Protein AF-A0A8S9SNH8-F1 (afdb_monomer)

Solvent-accessible surface area (backbone atoms only — not comparable to full-atom values): 9998 Å² total; per-residue (Å²): 141,85,82,85,83,75,86,69,94,75,87,85,84,87,79,81,71,83,83,63,79,89,63,88,86,86,78,76,98,68,85,87,74,83,89,68,67,76,90,54,63,66,45,46,49,49,50,16,64,74,70,75,47,58,60,89,35,57,43,71,50,71,87,58,44,68,66,54,66,71,37,80,48,74,66,52,45,51,51,38,40,73,74,56,52,41,38,76,56,80,79,89,82,78,85,59,62,68,61,49,56,50,50,54,41,41,74,74,64,44,83,76,51,75,94,68,61,78,80,56,69,54,79,76,55,44,65,69,59,55,50,51,54,53,54,49,56,49,53,56,64,78,58,69,61,96,76,86,128

Radius of gyration: 29.95 Å; Cα contacts (8 Å, |Δi|>4): 71; chains: 1; bounding box: 61×67×71 Å

Mean predicted aligned error: 14.89 Å

Organism: Brassica cretica (NCBI:txid69181)

Nearest PDB structures (foldseek):
  8pv1-assembly1_LR  TM=9.613E-01  e=3.635E-11  Thermochaetoides thermophila DSM 1495
  8pv3-assembly1_LR  TM=9.593E-01  e=3.635E-11  Thermochaetoides thermophila DSM 1495
  8pv2-assembly1_LR  TM=9.594E-01  e=4.880E-11  Thermochaetoides thermophila DSM 1495
  9f1b-assembly1_BR  TM=9.613E-01  e=4.601E-11  Oryctolagus cuniculus
  8pvk-assembly1_LR  TM=9.602E-01  e=6.177E-11  Thermochaetoides thermophila DSM 1495

Secondary structure (DSSP, 8-state):
----------------GGGS-SS-----S-S---------HHHHHHHHHHTT--GGGEEE-STTHHHHHH--SHHHHHHHHHTTSEEEPPPPPPP-HHHHHHHHHHHTT-S-SGGG--S-HHHHS-HHHHHHHHHHHHHHHH---S---

pLDDT: mean 76.13, std 24.34, range [26.39, 96.81]

Foldseek 3Di:
DDDDPDPDPDDDDDDDPVVVPPDDDDDDPDDDDPPCQDCLVQLLVLLCVLVVHDSVQKDADSVPSVLSSPPNDSVSSVVCVVVPRIDGHDDDDDDCVVVVVVVVCVVVVPQPDPVSDDDDPCVVPNPVVVVVVVVVVVVCVVCPDPDDD

InterPro domains:
  IPR000196 Large ribosomal subunit protein eL19 domain [SM01416] (39-145)
  IPR015972 Large ribosomal subunit protein eL19, domain 1 [G3DSA:1.10.1650.10] (39-92)
  IPR023638 Large ribosomal subunit protein eL19, conserved site [PS00526] (43-62)
  IPR035970 Large ribosomal subunit protein eL19 superfamily [SSF48140] (40-141)
  IPR039547 Large ribosomal subunit protein eL19 [PTHR10722] (40-141)
  IPR057259 Ribosomal protein L19e, N-terminal domain [PF01280] (40-90)
  IPR057260 Ribosomal protein L19e, C-terminal domain [PF25476] (93-140)

Structure (mmCIF, N/CA/C/O backbone):
data_AF-A0A8S9SNH8-F1
#
_entry.id   AF-A0A8S9SNH8-F1
#
loop_
_atom_site.group_PDB
_atom_site.id
_atom_site.type_symbol
_atom_site.label_atom_id
_atom_site.label_alt_id
_atom_site.label_comp_id
_atom_site.label_asym_id
_atom_site.label_entity_id
_atom_site.label_seq_id
_atom_site.pdbx_PDB_ins_code
_atom_site.Cartn_x
_atom_site.Cartn_y
_atom_site.Cartn_z
_atom_site.occupancy
_atom_site.B_iso_or_equiv
_atom_site.auth_seq_id
_atom_site.auth_comp_id
_atom_site.auth_asym_id
_atom_site.auth_atom_id
_atom_site.pdbx_PDB_model_num
ATOM 1 N N . MET A 1 1 ? -12.604 24.771 -44.990 1.00 44.88 1 MET A N 1
ATOM 2 C CA . MET A 1 1 ? -12.659 23.448 -44.328 1.00 44.88 1 MET A CA 1
ATOM 3 C C . MET A 1 1 ? -12.275 23.627 -42.867 1.00 44.88 1 MET A C 1
ATOM 5 O O . MET A 1 1 ? -11.094 23.698 -42.564 1.00 44.88 1 MET A O 1
ATOM 9 N N . VAL A 1 2 ? -13.257 23.803 -41.982 1.00 38.03 2 VAL A N 1
ATOM 10 C CA . VAL A 1 2 ? -13.034 23.988 -40.540 1.00 38.03 2 VAL A CA 1
ATOM 11 C C . VAL A 1 2 ? -13.695 22.823 -39.820 1.00 38.03 2 VAL A C 1
ATOM 13 O O . VAL A 1 2 ? -14.892 22.612 -39.980 1.00 38.03 2 VAL A O 1
ATOM 16 N N . ALA A 1 3 ? -12.929 22.092 -39.018 1.00 38.50 3 ALA A N 1
ATOM 17 C CA . ALA A 1 3 ? -13.473 21.262 -37.953 1.00 38.50 3 ALA A CA 1
ATOM 18 C C . ALA A 1 3 ? -12.658 21.548 -36.686 1.00 38.50 3 ALA A C 1
ATOM 20 O O . ALA A 1 3 ? -11.547 21.055 -36.504 1.00 38.50 3 ALA A O 1
ATOM 21 N N . LEU A 1 4 ? -13.214 22.424 -35.848 1.00 41.56 4 LEU A N 1
ATOM 22 C CA . LEU A 1 4 ? -12.785 22.678 -34.478 1.00 41.56 4 LEU A CA 1
ATOM 23 C C . LEU A 1 4 ? -12.991 21.404 -33.645 1.00 41.56 4 LEU A C 1
ATOM 25 O O . LEU A 1 4 ? -14.131 20.984 -33.458 1.00 41.56 4 LEU A O 1
ATOM 29 N N . VAL A 1 5 ? -11.929 20.815 -33.087 1.00 40.91 5 VAL A N 1
ATOM 30 C CA . VAL A 1 5 ? -12.068 19.806 -32.020 1.00 40.91 5 VAL A CA 1
ATOM 31 C C . VAL A 1 5 ? -11.914 20.513 -30.678 1.00 40.91 5 VAL A C 1
ATOM 33 O O . VAL A 1 5 ? -10.827 20.647 -30.122 1.00 40.91 5 VAL A O 1
ATOM 36 N N . SER A 1 6 ? -13.050 21.006 -30.193 1.00 31.16 6 SER A N 1
ATOM 37 C CA . SER A 1 6 ? -13.267 21.431 -28.814 1.00 31.16 6 SER A CA 1
ATOM 38 C C . SER A 1 6 ? -13.032 20.242 -27.876 1.00 31.16 6 SER A C 1
ATOM 40 O O . SER A 1 6 ? -13.736 19.236 -27.953 1.00 31.16 6 SER A O 1
ATOM 42 N N . THR A 1 7 ? -12.051 20.326 -26.975 1.00 42.12 7 THR A N 1
ATOM 43 C CA . THR A 1 7 ? -11.933 19.390 -25.848 1.00 42.12 7 THR A CA 1
ATOM 44 C C . THR A 1 7 ? -12.959 19.771 -24.783 1.00 42.12 7 THR A C 1
ATOM 46 O O . THR A 1 7 ? -12.628 20.387 -23.767 1.00 42.12 7 THR A O 1
ATOM 49 N N . SER A 1 8 ? -14.225 19.436 -25.021 1.00 28.47 8 SER A N 1
ATOM 50 C CA . SER A 1 8 ? -15.288 19.579 -24.033 1.00 28.47 8 SER A CA 1
ATOM 51 C C . SER A 1 8 ? -15.147 18.496 -22.967 1.00 28.47 8 SER A C 1
ATOM 53 O O . SER A 1 8 ? -15.355 17.306 -23.193 1.00 28.47 8 SER A O 1
ATOM 55 N N . LYS A 1 9 ? -14.766 18.937 -21.773 1.00 45.38 9 LYS A N 1
ATOM 56 C CA . LYS A 1 9 ? -14.726 18.164 -20.538 1.00 45.38 9 LYS A CA 1
ATOM 57 C C . LYS A 1 9 ? -16.153 17.909 -20.032 1.00 45.38 9 LYS A C 1
ATOM 59 O O . LYS A 1 9 ? -16.593 18.598 -19.129 1.00 45.38 9 LYS A O 1
ATOM 64 N N . THR A 1 10 ? -16.848 16.928 -20.601 1.00 30.55 10 THR A N 1
ATOM 65 C CA . THR A 1 10 ? -18.117 16.296 -20.155 1.00 30.55 10 THR A CA 1
ATOM 66 C C . THR A 1 10 ? -18.359 15.114 -21.113 1.00 30.55 10 THR A C 1
ATOM 68 O O . THR A 1 10 ? -17.983 15.205 -22.269 1.00 30.55 10 THR A O 1
ATOM 71 N N . ARG A 1 11 ? -18.968 13.963 -20.828 1.00 33.03 11 ARG A N 1
ATOM 72 C CA . ARG A 1 11 ? -19.624 13.311 -19.690 1.00 33.03 11 ARG A CA 1
ATOM 73 C C . ARG A 1 11 ? -20.027 11.933 -20.250 1.00 33.03 11 ARG A C 1
ATOM 75 O O . ARG A 1 11 ? -20.708 11.917 -21.261 1.00 33.03 11 ARG A O 1
ATOM 82 N N . THR A 1 12 ? -19.715 10.832 -19.572 1.00 35.72 12 THR A N 1
ATOM 83 C CA . THR A 1 12 ? -20.558 9.614 -19.548 1.00 35.72 12 THR A CA 1
ATOM 84 C C . THR A 1 12 ? -20.332 8.900 -18.213 1.00 35.72 12 THR A C 1
ATOM 86 O O . THR A 1 12 ? -19.519 7.994 -18.063 1.00 35.72 12 THR A O 1
ATOM 89 N N . LYS A 1 13 ? -21.020 9.411 -17.188 1.00 38.91 13 LYS A N 1
ATOM 90 C CA . LYS A 1 13 ? -21.571 8.582 -16.107 1.00 38.91 13 LYS A CA 1
ATOM 91 C C . LYS A 1 13 ? -22.844 7.912 -16.639 1.00 38.91 13 LYS A C 1
ATOM 93 O O . LYS A 1 13 ? -23.452 8.523 -17.520 1.00 38.91 13 LYS A O 1
ATOM 98 N N . LEU A 1 14 ? -23.236 6.801 -15.996 1.00 32.09 14 LEU A N 1
ATOM 99 C CA . LEU A 1 14 ? -24.438 5.946 -16.152 1.00 32.09 14 LEU A CA 1
ATOM 100 C C . LEU A 1 14 ? -24.063 4.599 -16.801 1.00 32.09 14 LEU A C 1
ATOM 102 O O . LEU A 1 14 ? -23.449 4.611 -17.860 1.00 32.09 14 LEU A O 1
ATOM 106 N N . THR A 1 15 ? -24.333 3.412 -16.258 1.00 33.44 15 THR A N 1
ATOM 107 C CA . THR A 1 15 ? -24.971 2.910 -15.021 1.00 33.44 15 THR A CA 1
ATOM 108 C C . THR A 1 15 ? -24.562 1.431 -14.944 1.00 33.44 15 THR A C 1
ATOM 110 O O . THR A 1 15 ? -24.461 0.762 -15.966 1.00 33.44 15 THR A O 1
ATOM 113 N N . SER A 1 16 ? -24.164 0.926 -13.788 1.00 28.05 16 SER A N 1
ATOM 114 C CA . SER A 1 16 ? -25.056 0.058 -13.026 1.00 28.05 16 SER A CA 1
ATOM 115 C C . SER A 1 16 ? -25.303 0.663 -11.650 1.00 28.05 16 SER A C 1
ATOM 117 O O . SER A 1 16 ? -24.448 0.647 -10.762 1.00 28.05 16 SER A O 1
ATOM 119 N N . GLU A 1 17 ? -26.484 1.256 -11.525 1.00 36.03 17 GLU A N 1
ATOM 120 C CA . GLU A 1 17 ? -27.085 1.751 -10.287 1.00 36.03 17 GLU A CA 1
ATOM 121 C C . GLU A 1 17 ? -27.474 0.595 -9.336 1.00 36.03 17 GLU A C 1
ATOM 123 O O . GLU A 1 17 ? -27.843 0.842 -8.192 1.00 36.03 17 GLU A O 1
ATOM 128 N N . GLU A 1 18 ? -27.296 -0.666 -9.742 1.00 36.16 18 GLU A N 1
ATOM 129 C CA . GLU A 1 18 ? -27.640 -1.864 -8.963 1.00 36.16 18 GLU A CA 1
ATOM 130 C C . GLU A 1 18 ? -26.695 -2.250 -7.798 1.00 36.16 18 GLU A C 1
ATOM 132 O O . GLU A 1 18 ? -27.067 -3.104 -7.000 1.00 36.16 18 GLU A O 1
ATOM 137 N N . ASP A 1 19 ? -25.553 -1.580 -7.589 1.00 35.56 19 ASP A N 1
ATOM 138 C CA . ASP A 1 19 ? -24.708 -1.796 -6.387 1.00 35.56 19 ASP A CA 1
ATOM 139 C C . ASP A 1 19 ? -24.823 -0.669 -5.336 1.00 35.56 19 ASP A C 1
ATOM 141 O O . ASP A 1 19 ? -24.161 -0.700 -4.293 1.00 35.56 19 ASP A O 1
ATOM 145 N N . ALA A 1 20 ? -25.650 0.352 -5.589 1.00 37.84 20 ALA A N 1
ATOM 146 C CA . ALA A 1 20 ? -25.829 1.500 -4.693 1.00 37.84 20 ALA A CA 1
ATOM 147 C C . ALA A 1 20 ? -27.029 1.364 -3.730 1.00 37.84 20 ALA A C 1
ATOM 149 O O . ALA A 1 20 ? -27.243 2.235 -2.887 1.00 37.84 20 ALA A O 1
ATOM 150 N N . ALA A 1 21 ? -27.786 0.268 -3.797 1.00 36.38 21 ALA A N 1
ATOM 151 C CA . ALA A 1 21 ? -29.031 0.095 -3.053 1.00 36.38 21 ALA A CA 1
ATOM 152 C C . ALA A 1 21 ? -28.869 -0.705 -1.742 1.00 36.38 21 ALA A C 1
ATOM 154 O O . ALA A 1 21 ? -29.385 -1.808 -1.639 1.00 36.38 21 ALA A O 1
ATOM 155 N N . ILE A 1 22 ? -28.194 -0.140 -0.726 1.00 35.12 22 ILE A N 1
ATOM 156 C CA . ILE A 1 22 ? -28.513 -0.353 0.715 1.00 35.12 22 ILE A CA 1
ATOM 157 C C . ILE A 1 22 ? -28.197 0.933 1.509 1.00 35.12 22 ILE A C 1
ATOM 159 O O . ILE A 1 22 ? -27.585 0.900 2.574 1.00 35.12 22 ILE A O 1
ATOM 163 N N . ILE A 1 23 ? -28.549 2.106 0.980 1.00 34.75 23 ILE A N 1
ATOM 164 C CA . ILE A 1 23 ? -28.645 3.337 1.779 1.00 34.75 23 ILE A CA 1
ATOM 165 C C . ILE A 1 23 ? -29.863 4.102 1.246 1.00 34.75 23 ILE A C 1
ATOM 167 O O . ILE A 1 23 ? -29.790 4.598 0.123 1.00 34.75 23 ILE A O 1
ATOM 171 N N . PRO A 1 24 ? -30.993 4.155 1.975 1.00 34.28 24 PRO A N 1
ATOM 172 C CA . PRO A 1 24 ? -32.167 4.881 1.513 1.00 34.28 24 PRO A CA 1
ATOM 173 C C . PRO A 1 24 ? -31.860 6.376 1.390 1.00 34.28 24 PRO A C 1
ATOM 175 O O . PRO A 1 24 ? -31.212 6.980 2.248 1.00 34.28 24 PRO A O 1
ATOM 178 N N . GLU A 1 25 ? -32.301 6.931 0.265 1.00 39.22 25 GLU A N 1
ATOM 179 C CA . GLU A 1 25 ? -32.072 8.302 -0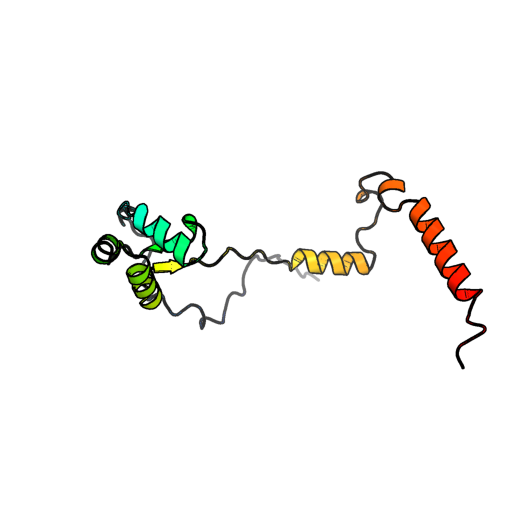.156 1.00 39.22 25 GLU A CA 1
ATOM 180 C C . GLU A 1 25 ? -32.744 9.328 0.756 1.00 39.22 25 GLU A C 1
ATOM 182 O O . GLU A 1 25 ? -33.874 9.158 1.209 1.00 39.22 25 GLU A O 1
ATOM 187 N N . GLY A 1 26 ? -32.044 10.446 0.937 1.00 30.72 26 GLY A N 1
ATOM 188 C CA . GLY A 1 26 ? -32.599 11.666 1.500 1.00 30.72 26 GLY A CA 1
ATOM 189 C C . GLY A 1 26 ? -31.635 12.345 2.455 1.00 30.72 26 GLY A C 1
ATOM 190 O O . GLY A 1 26 ? -31.801 12.227 3.659 1.00 30.72 26 GLY A O 1
ATOM 191 N N . CYS A 1 27 ? -30.645 13.084 1.942 1.00 29.62 27 CYS A N 1
ATOM 192 C CA . CYS A 1 27 ? -30.187 14.292 2.633 1.00 29.62 27 CYS A CA 1
ATOM 193 C C . CYS A 1 27 ? -29.287 15.136 1.728 1.00 29.62 27 CYS A C 1
ATOM 195 O O . CYS A 1 27 ? -28.125 14.807 1.473 1.00 29.62 27 CYS A O 1
ATOM 197 N N . ALA A 1 28 ? -29.837 16.257 1.264 1.00 26.39 28 ALA A N 1
ATOM 198 C CA . ALA A 1 28 ? -29.049 17.406 0.868 1.00 26.39 28 ALA A CA 1
ATOM 199 C C . ALA A 1 28 ? -28.067 17.764 1.993 1.00 26.39 28 ALA A C 1
ATOM 201 O O . ALA A 1 28 ? -28.347 17.573 3.174 1.00 26.39 28 ALA A O 1
ATOM 202 N N . ALA A 1 29 ? -26.912 18.310 1.624 1.00 33.81 29 ALA A N 1
ATOM 203 C CA . ALA A 1 2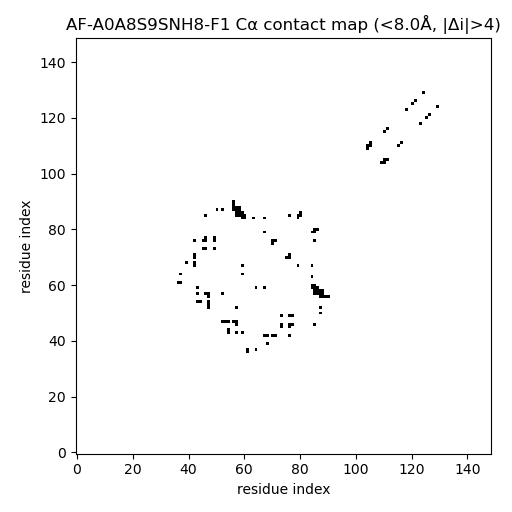9 ? -26.011 18.942 2.570 1.00 33.81 29 ALA A CA 1
ATOM 204 C C . ALA A 1 29 ? -26.768 20.061 3.311 1.00 33.81 29 ALA A C 1
ATOM 206 O O . ALA A 1 29 ? -26.942 21.161 2.796 1.00 33.81 29 ALA A O 1
ATOM 207 N N . THR A 1 30 ? -27.266 19.774 4.508 1.00 31.66 30 THR A N 1
ATOM 208 C CA . THR A 1 30 ? -27.831 20.756 5.432 1.00 31.66 30 THR A CA 1
ATOM 209 C C . THR A 1 30 ? -27.327 20.432 6.833 1.00 31.66 30 THR A C 1
ATOM 211 O O . THR A 1 30 ? -27.060 19.282 7.178 1.00 31.66 30 THR A O 1
ATOM 214 N N . ALA A 1 31 ? -27.056 21.500 7.571 1.00 41.62 31 ALA A N 1
ATOM 215 C CA . ALA A 1 31 ? -26.378 21.543 8.851 1.00 41.62 31 ALA A CA 1
ATOM 216 C C . ALA A 1 31 ? -26.941 20.580 9.916 1.00 41.62 31 ALA A C 1
ATOM 218 O O . ALA A 1 31 ? -28.116 20.237 9.908 1.00 41.62 31 ALA A O 1
ATOM 219 N N . ALA A 1 32 ? -26.074 20.256 10.883 1.00 41.53 32 ALA A N 1
ATOM 220 C CA . ALA A 1 32 ? -26.375 19.608 12.162 1.00 41.53 32 ALA A CA 1
ATOM 221 C C . ALA A 1 32 ? -26.686 18.096 12.139 1.00 41.53 32 ALA A C 1
ATOM 223 O O . ALA A 1 32 ? -27.804 17.655 12.364 1.00 41.53 32 ALA A O 1
ATOM 224 N N . THR A 1 33 ? -25.631 17.281 12.064 1.00 43.41 33 THR A N 1
ATOM 225 C CA . THR A 1 33 ? -25.581 16.055 12.881 1.00 43.41 33 THR A CA 1
ATOM 226 C C . THR A 1 33 ? -24.423 16.207 13.863 1.00 43.41 33 THR A C 1
ATOM 228 O O . THR A 1 33 ? -23.287 16.382 13.394 1.00 43.41 33 THR A O 1
ATOM 231 N N . PRO A 1 34 ? -24.653 16.176 15.188 1.00 40.16 34 PRO A N 1
ATOM 232 C CA . PRO A 1 34 ? -23.569 16.231 16.156 1.00 40.16 34 PRO A CA 1
ATOM 233 C C . PRO A 1 34 ? -22.664 15.027 15.898 1.00 40.16 34 PRO A C 1
ATOM 235 O O . PRO A 1 34 ? -23.097 13.877 15.940 1.00 40.16 34 PRO A O 1
ATOM 238 N N . LYS A 1 35 ? -21.395 15.277 15.567 1.00 46.88 35 LYS A N 1
ATOM 239 C CA . LYS A 1 35 ? -20.391 14.218 15.403 1.00 46.88 35 LYS A CA 1
ATOM 240 C C . LYS A 1 35 ? -19.885 13.784 16.770 1.00 46.88 35 LYS A C 1
ATOM 242 O O . LYS A 1 35 ? -18.687 13.769 17.016 1.00 46.88 35 LYS A O 1
ATOM 247 N N . GLU A 1 36 ? -20.807 13.429 17.645 1.00 42.56 36 GLU A N 1
ATOM 248 C CA . GLU A 1 36 ? -20.508 12.754 18.893 1.00 42.56 36 GLU A CA 1
ATOM 249 C C . GLU A 1 36 ? -20.951 11.309 18.719 1.00 42.56 36 GLU A C 1
ATOM 251 O O . GLU A 1 36 ? -22.046 10.900 19.087 1.00 42.56 36 GLU A O 1
ATOM 256 N N . CYS A 1 37 ? -20.082 10.507 18.100 1.00 50.03 37 CYS A N 1
ATOM 257 C CA . CYS A 1 37 ? -20.130 9.086 18.395 1.00 50.03 37 CYS A CA 1
ATOM 258 C C . CYS A 1 37 ? -19.755 8.957 19.879 1.00 50.03 37 CYS A C 1
ATOM 260 O O . CYS A 1 37 ? -18.676 9.439 20.243 1.00 50.03 37 CYS A O 1
ATOM 262 N N . PRO A 1 38 ? -20.578 8.327 20.732 1.00 60.59 38 PRO A N 1
ATOM 263 C CA . PRO A 1 38 ? -20.200 8.099 22.117 1.00 60.59 38 PRO A CA 1
ATOM 264 C C . PRO A 1 38 ? -18.848 7.381 22.166 1.00 60.59 38 PRO A C 1
ATOM 266 O O . PRO A 1 38 ? -18.525 6.559 21.300 1.00 60.59 38 PRO A O 1
ATOM 269 N N . VAL A 1 39 ? -18.016 7.741 23.145 1.00 64.38 39 VAL A N 1
ATOM 270 C CA . VAL A 1 39 ? -16.622 7.290 23.265 1.00 64.38 39 VAL A CA 1
ATOM 271 C C . VAL A 1 39 ? -16.573 5.804 23.667 1.00 64.38 39 VAL A C 1
ATOM 273 O O . VAL A 1 39 ? -16.225 5.438 24.783 1.00 64.38 39 VAL A O 1
ATOM 276 N N . LEU A 1 40 ? -16.911 4.907 22.737 1.00 79.19 40 LEU A N 1
ATOM 277 C CA . LEU A 1 40 ? -16.942 3.448 22.912 1.00 79.19 40 LEU A CA 1
ATOM 278 C C . LEU A 1 40 ? -15.588 2.819 22.549 1.00 79.19 40 LEU A C 1
ATOM 280 O O . LEU A 1 40 ? -15.457 1.968 21.663 1.00 79.19 40 LEU A O 1
ATOM 284 N N . ASN A 1 41 ? -14.528 3.284 23.214 1.00 83.75 41 ASN A N 1
ATOM 285 C CA . ASN A 1 41 ? -13.149 2.883 22.918 1.00 83.75 41 ASN A CA 1
ATOM 286 C C . ASN 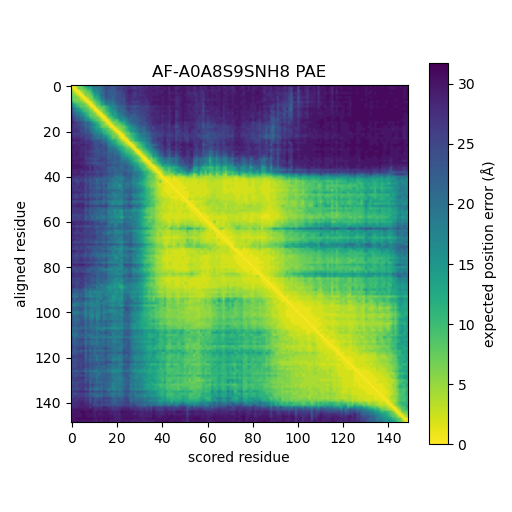A 1 41 ? -12.882 1.393 23.198 1.00 83.75 41 ASN A C 1
ATOM 288 O O . ASN A 1 41 ? -12.113 0.752 22.470 1.00 83.75 41 ASN A O 1
ATOM 292 N N . ALA A 1 42 ? -13.514 0.831 24.234 1.00 88.12 42 ALA A N 1
ATOM 293 C CA . ALA A 1 42 ? -13.342 -0.566 24.627 1.00 88.12 42 ALA A CA 1
ATOM 294 C C . ALA A 1 42 ? -13.999 -1.520 23.620 1.00 88.12 42 ALA A C 1
ATOM 296 O O . ALA A 1 42 ? -13.353 -2.452 23.136 1.00 88.12 42 ALA A O 1
ATOM 297 N N . GLN A 1 43 ? -15.237 -1.231 23.232 1.00 90.44 43 GLN A N 1
ATOM 298 C CA . GLN A 1 43 ? -16.030 -2.000 22.279 1.00 90.44 43 GLN A CA 1
ATOM 299 C C . GLN A 1 43 ? -15.402 -1.929 20.890 1.00 90.44 43 GLN A C 1
ATOM 301 O O . GLN A 1 43 ? -15.201 -2.954 20.245 1.00 90.44 43 GLN A O 1
ATOM 306 N N . LYS A 1 44 ? -14.944 -0.743 20.468 1.00 91.12 44 LYS A N 1
ATOM 307 C CA . LYS A 1 44 ? -14.212 -0.571 19.205 1.00 91.12 44 LYS A CA 1
ATOM 308 C C . LYS A 1 44 ? -12.909 -1.375 19.169 1.00 91.12 44 LYS A C 1
ATOM 310 O O . LYS A 1 44 ? -12.546 -1.921 18.128 1.00 91.12 44 LYS A O 1
ATOM 315 N N . ARG A 1 45 ? -12.205 -1.486 20.303 1.00 92.00 45 ARG A N 1
ATOM 316 C CA . ARG A 1 45 ? -11.009 -2.336 20.447 1.00 92.00 45 ARG A CA 1
ATOM 317 C C . ARG A 1 45 ? -11.361 -3.826 20.382 1.00 92.00 45 ARG A C 1
ATOM 319 O O . ARG A 1 45 ? -10.651 -4.574 19.711 1.00 92.00 45 ARG A O 1
ATOM 326 N N . LEU A 1 46 ? -12.427 -4.258 21.053 1.00 92.31 46 LEU A N 1
ATOM 327 C CA . LEU A 1 46 ? -12.884 -5.651 21.034 1.00 92.31 46 LEU A CA 1
ATOM 328 C C . LEU A 1 46 ? -13.361 -6.065 19.637 1.00 92.31 46 LEU A C 1
ATOM 330 O O . LEU A 1 46 ? -12.903 -7.079 19.118 1.00 92.31 46 LEU A O 1
ATOM 334 N N . ALA A 1 47 ? -14.180 -5.236 18.992 1.00 92.88 47 ALA A N 1
ATOM 335 C CA . ALA A 1 47 ? -14.649 -5.420 17.622 1.00 92.88 47 ALA A CA 1
ATOM 336 C C . ALA A 1 47 ? -13.492 -5.529 16.619 1.00 92.88 47 ALA A C 1
ATOM 338 O O . ALA A 1 47 ? -13.474 -6.437 15.788 1.00 92.88 47 ALA A O 1
ATOM 339 N N . ALA A 1 48 ? -12.476 -4.671 16.747 1.00 94.38 48 ALA A N 1
ATOM 340 C CA . ALA A 1 48 ? -11.265 -4.738 15.930 1.00 94.38 48 ALA A CA 1
ATOM 341 C C . ALA A 1 48 ? -10.517 -6.077 16.099 1.00 94.38 48 ALA A C 1
ATOM 343 O O . ALA A 1 48 ? -10.103 -6.690 15.114 1.00 94.38 48 ALA A O 1
ATOM 344 N N . SER A 1 49 ? -10.390 -6.564 17.339 1.00 92.50 49 SER A N 1
ATOM 345 C CA . SER A 1 49 ? -9.746 -7.849 17.639 1.00 92.50 49 SER A CA 1
ATOM 346 C C . SER A 1 49 ? -10.539 -9.044 17.098 1.00 92.50 49 SER A C 1
ATOM 348 O O . SER A 1 49 ? -9.936 -9.969 16.558 1.00 92.50 49 SER A O 1
ATOM 350 N N . VAL A 1 50 ? -11.870 -9.018 17.203 1.00 93.12 50 VAL A N 1
ATOM 351 C CA . VAL A 1 50 ? -12.753 -10.095 16.725 1.00 93.12 50 VAL A CA 1
ATOM 352 C C . VAL A 1 50 ? -12.773 -10.164 15.194 1.00 93.12 50 VAL A C 1
ATOM 354 O O . VAL A 1 50 ? -12.630 -11.248 14.634 1.00 93.12 50 VAL A O 1
ATOM 357 N N . MET A 1 51 ? -12.881 -9.020 14.509 1.00 90.62 51 MET A N 1
ATOM 358 C CA . MET A 1 51 ? -12.920 -8.937 13.040 1.00 90.62 51 MET A CA 1
ATOM 359 C C . MET A 1 51 ? -11.533 -8.945 12.371 1.00 90.62 51 MET A C 1
ATOM 361 O O . MET A 1 51 ? -11.445 -8.838 11.145 1.00 90.62 51 MET A O 1
ATOM 365 N N . LYS A 1 52 ? -10.449 -9.040 13.156 1.00 92.81 52 LYS A N 1
ATOM 366 C CA . LYS A 1 52 ? -9.049 -8.978 12.691 1.00 92.81 52 LYS A CA 1
ATOM 367 C C . LYS A 1 52 ? -8.775 -7.747 11.815 1.00 92.81 52 LYS A C 1
ATOM 369 O O . LYS A 1 52 ? -8.163 -7.836 10.751 1.00 92.81 52 LYS A O 1
ATOM 374 N N . CYS A 1 53 ? -9.261 -6.584 12.240 1.00 92.06 53 CYS A N 1
ATOM 375 C CA . CYS A 1 53 ? -9.105 -5.324 11.517 1.00 92.06 53 CYS A CA 1
ATOM 376 C C . CYS A 1 53 ? -8.552 -4.218 12.430 1.00 92.06 53 CYS A C 1
ATOM 378 O O . CYS A 1 53 ? -8.505 -4.351 13.649 1.00 92.06 53 CYS A O 1
ATOM 380 N N . GLY A 1 54 ? -8.093 -3.110 11.843 1.00 90.56 54 GLY A N 1
ATOM 381 C CA . GLY A 1 54 ? -7.661 -1.944 12.619 1.00 90.56 54 GLY A CA 1
ATOM 382 C C . GLY A 1 54 ? -8.853 -1.165 13.183 1.00 90.56 54 GLY A C 1
ATOM 383 O O . GLY A 1 54 ? -9.901 -1.090 12.542 1.00 90.56 54 GLY A O 1
ATOM 384 N N . LYS A 1 55 ? -8.678 -0.492 14.329 1.00 90.44 55 LYS A N 1
ATOM 385 C CA . LYS A 1 55 ? -9.728 0.326 14.980 1.00 90.44 55 LYS A CA 1
ATOM 386 C C . LYS A 1 55 ? -10.387 1.337 14.028 1.00 90.44 55 LYS A C 1
ATOM 388 O O . LYS A 1 55 ? -11.582 1.583 14.124 1.00 90.44 55 LYS A O 1
ATOM 393 N N . GLY A 1 56 ? -9.630 1.900 13.081 1.00 88.25 56 GLY A N 1
ATOM 394 C CA . GLY A 1 56 ? -10.146 2.854 12.087 1.00 88.25 56 GLY A CA 1
ATOM 395 C C . GLY A 1 56 ? -11.074 2.249 11.023 1.00 88.25 56 GLY A C 1
ATOM 396 O O . GLY A 1 56 ? -11.769 2.987 10.329 1.00 88.25 56 GLY A O 1
ATOM 397 N N . LYS A 1 57 ? -11.101 0.917 10.882 1.00 91.31 57 LYS A N 1
ATOM 398 C CA . LYS A 1 57 ? -11.983 0.197 9.952 1.00 91.31 57 LYS A CA 1
ATOM 399 C C . LYS A 1 57 ? -13.286 -0.272 10.588 1.00 91.31 57 LYS A C 1
ATOM 401 O O . LYS A 1 57 ? -14.155 -0.722 9.855 1.00 91.31 57 LYS A O 1
ATOM 406 N N . VAL A 1 58 ? -13.439 -0.142 11.901 1.00 92.12 58 VAL A N 1
ATOM 407 C CA . VAL A 1 58 ? -14.689 -0.455 12.596 1.00 92.12 58 VAL A CA 1
ATOM 408 C C . VAL A 1 58 ? -15.618 0.751 12.503 1.00 92.12 58 VAL A C 1
ATOM 410 O O . VAL A 1 58 ? -15.254 1.854 12.924 1.00 92.12 58 VAL A O 1
ATOM 413 N N . TRP A 1 59 ? -16.795 0.539 11.928 1.00 90.88 59 TRP A N 1
ATOM 414 C CA . TRP A 1 59 ? -17.927 1.451 11.994 1.00 90.88 59 TRP A CA 1
ATOM 415 C C . TRP A 1 59 ? -18.924 0.922 13.027 1.00 90.88 59 TRP A C 1
ATOM 417 O O . TRP A 1 59 ? -19.144 -0.284 13.106 1.00 90.88 59 TRP A O 1
ATOM 427 N N . LEU A 1 60 ? -19.442 1.831 13.844 1.00 89.56 60 LEU A N 1
ATOM 428 C CA . LEU A 1 60 ? -20.426 1.577 14.890 1.00 89.56 60 LEU A CA 1
ATOM 429 C C . LEU A 1 60 ? -21.621 2.459 14.546 1.00 89.56 60 LEU A C 1
ATOM 431 O O . LEU A 1 60 ? -21.406 3.639 14.244 1.00 89.56 60 LEU A O 1
ATOM 435 N N . ASP A 1 61 ? -22.822 1.901 14.579 1.00 88.12 61 ASP A N 1
ATOM 436 C CA . ASP A 1 61 ? -24.034 2.676 14.351 1.00 88.12 61 ASP A CA 1
ATOM 437 C C . ASP A 1 61 ? -24.290 3.653 15.522 1.00 88.12 61 ASP A C 1
ATOM 439 O O . ASP A 1 61 ? -24.283 3.228 16.682 1.00 88.12 61 ASP A O 1
ATOM 443 N N . PRO A 1 62 ? -24.449 4.969 15.271 1.00 86.44 62 PRO A N 1
ATOM 444 C CA . PRO A 1 62 ? -24.752 5.934 16.326 1.00 86.44 62 PRO A CA 1
ATOM 445 C C . PRO A 1 62 ? -26.167 5.793 16.905 1.00 86.44 62 PRO A C 1
ATOM 447 O O . PRO A 1 62 ? -26.360 6.164 18.065 1.00 86.44 62 PRO A O 1
ATOM 450 N N . SER A 1 63 ? -27.127 5.262 16.139 1.00 86.62 63 SER A N 1
ATOM 451 C CA . SER A 1 63 ? -28.527 5.129 16.570 1.00 86.62 63 SER A CA 1
ATOM 452 C C . SER A 1 63 ? -28.652 4.131 17.725 1.00 86.62 63 SER A C 1
ATOM 454 O O . SER A 1 63 ? -29.196 4.464 18.774 1.00 86.62 63 SER A O 1
ATOM 456 N N . GLU A 1 64 ? -28.000 2.973 17.602 1.00 83.00 64 GLU A N 1
ATOM 457 C CA . GLU A 1 64 ? -28.030 1.888 18.596 1.00 83.00 64 GLU A CA 1
ATOM 458 C C . GLU A 1 64 ? -26.823 1.882 19.554 1.00 83.00 64 GLU A C 1
ATOM 460 O O . GLU A 1 64 ? -26.304 0.850 19.993 1.00 83.00 64 GLU A O 1
ATOM 465 N N . SER A 1 65 ? -26.333 3.069 19.912 1.00 85.75 65 SER A N 1
ATOM 466 C CA . SER A 1 65 ? -25.134 3.211 20.750 1.00 85.75 65 SER A CA 1
ATOM 467 C C . SER A 1 65 ? -25.257 2.617 22.163 1.00 85.75 65 SER A C 1
ATOM 469 O O . SER A 1 65 ? -24.244 2.224 22.753 1.00 85.75 65 SER A O 1
ATOM 471 N N . ARG A 1 66 ? -26.476 2.525 22.709 1.00 86.81 66 ARG A N 1
ATOM 472 C CA . ARG A 1 66 ? -26.746 1.958 24.043 1.00 86.81 66 ARG A CA 1
ATOM 473 C C . ARG A 1 66 ? -26.510 0.448 24.076 1.00 86.81 66 ARG A C 1
ATOM 475 O O . ARG A 1 66 ? -25.791 -0.028 24.955 1.00 86.81 66 ARG A O 1
ATOM 482 N N . ASP A 1 67 ? -27.012 -0.274 23.081 1.00 86.19 67 ASP A N 1
ATOM 483 C CA . ASP A 1 67 ? -26.867 -1.730 22.975 1.00 86.19 67 ASP A CA 1
ATOM 484 C C . ASP A 1 67 ? -25.416 -2.136 22.728 1.00 86.19 67 ASP A C 1
ATOM 486 O O . ASP A 1 67 ? -24.890 -3.069 23.343 1.00 86.19 67 ASP A O 1
ATOM 490 N N . ILE A 1 68 ? -24.716 -1.355 21.902 1.00 88.94 68 ILE A N 1
ATOM 491 C CA . ILE A 1 68 ? -23.281 -1.530 21.675 1.00 88.94 68 ILE A CA 1
ATOM 492 C C . ILE A 1 68 ? -22.507 -1.314 22.983 1.00 88.94 68 ILE A C 1
ATOM 494 O O . ILE A 1 68 ? -21.590 -2.081 23.275 1.00 88.94 68 ILE A O 1
ATOM 498 N N . SER A 1 69 ? -22.866 -0.310 23.791 1.00 88.19 69 SER A N 1
ATOM 499 C CA . SER A 1 69 ? -22.191 -0.021 25.064 1.00 88.19 69 SER A CA 1
ATOM 500 C C . SER A 1 69 ? -22.280 -1.187 26.059 1.00 88.19 69 SER A C 1
ATOM 502 O O . SER A 1 69 ? -21.277 -1.539 26.685 1.00 88.19 69 SER A O 1
ATOM 504 N N . MET A 1 70 ? -23.439 -1.849 26.147 1.00 88.88 70 MET A N 1
ATOM 505 C CA . MET A 1 70 ? -23.660 -2.990 27.049 1.00 88.88 70 MET A CA 1
ATOM 506 C C . MET A 1 70 ? -22.889 -4.262 26.637 1.00 88.88 70 MET A C 1
ATOM 508 O O . MET A 1 70 ? -22.672 -5.165 27.454 1.00 88.88 70 MET A O 1
ATOM 512 N N . ALA A 1 71 ? -22.414 -4.347 25.391 1.00 87.50 71 ALA A N 1
ATOM 513 C CA . ALA A 1 71 ? -21.684 -5.504 24.882 1.00 87.50 71 ALA A CA 1
ATOM 514 C C . ALA A 1 71 ? -20.204 -5.523 25.318 1.00 87.50 71 ALA A C 1
ATOM 516 O O . ALA A 1 71 ? -19.308 -5.033 24.630 1.00 87.50 71 ALA A O 1
ATOM 517 N N . ASN A 1 72 ? -19.929 -6.174 26.453 1.00 88.19 7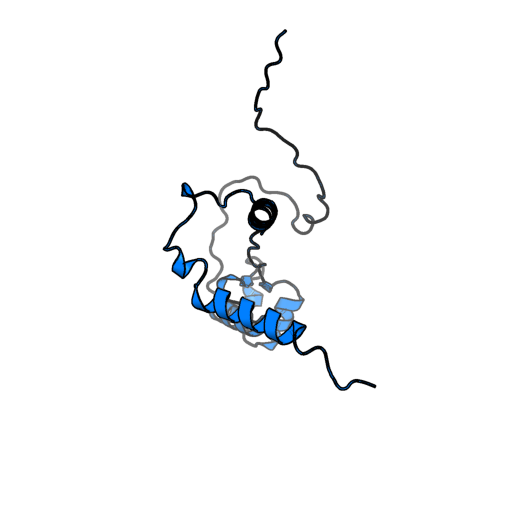2 ASN A N 1
ATOM 518 C CA . ASN A 1 72 ? -18.576 -6.296 27.019 1.00 88.19 72 ASN A CA 1
ATOM 519 C C . ASN A 1 72 ? -17.820 -7.571 26.589 1.00 88.19 72 ASN A C 1
ATOM 521 O O . ASN A 1 72 ? -16.587 -7.595 26.548 1.00 88.19 72 ASN A O 1
ATOM 525 N N . SER A 1 73 ? -18.543 -8.645 26.254 1.00 91.06 73 SER A N 1
ATOM 526 C CA . SER A 1 73 ? -17.949 -9.928 25.855 1.00 91.06 73 SER A CA 1
ATOM 527 C C . SER A 1 73 ? -17.660 -9.991 24.354 1.00 91.06 73 SER A C 1
ATOM 529 O O . SER A 1 73 ? -18.416 -9.480 23.528 1.00 91.06 73 SER A O 1
ATOM 531 N N . ARG A 1 74 ? -16.599 -10.717 23.973 1.00 92.25 74 ARG A N 1
ATOM 532 C CA . ARG A 1 74 ? -16.285 -11.006 22.561 1.00 92.25 74 ARG A CA 1
ATOM 533 C C . ARG A 1 74 ? -17.414 -11.750 21.853 1.00 92.25 74 ARG A C 1
ATOM 535 O O . ARG A 1 74 ? -17.559 -11.583 20.647 1.00 92.25 74 ARG A O 1
ATOM 542 N N . GLN A 1 75 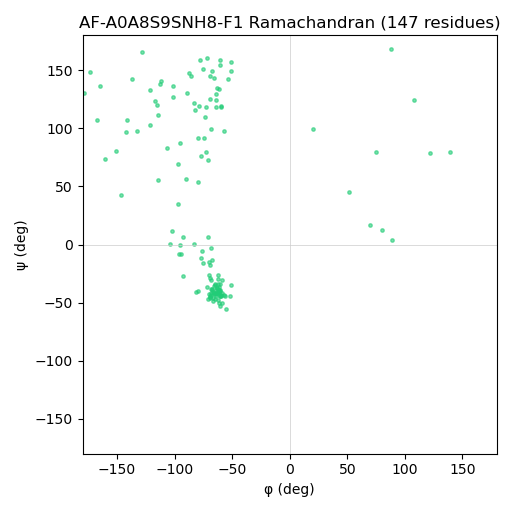? -18.180 -12.565 22.579 1.00 93.12 75 GLN A N 1
ATOM 543 C CA . GLN A 1 75 ? -19.292 -13.308 21.996 1.00 93.12 75 GLN A CA 1
ATOM 544 C C . GLN A 1 75 ? -20.438 -12.372 21.604 1.00 93.12 75 GLN A C 1
ATOM 546 O O . GLN A 1 75 ? -20.890 -12.431 20.468 1.00 93.12 75 GLN A O 1
ATOM 551 N N . ASN A 1 76 ? -20.809 -11.432 22.476 1.00 93.19 76 ASN A N 1
ATOM 552 C CA . ASN A 1 76 ? -21.854 -10.442 22.195 1.00 93.19 76 ASN A CA 1
ATOM 553 C C . ASN A 1 76 ? -21.466 -9.552 21.007 1.00 93.19 76 ASN A C 1
ATOM 555 O O . ASN A 1 76 ? -22.284 -9.288 20.135 1.00 93.19 76 ASN A O 1
ATOM 559 N N . ILE A 1 77 ? -20.188 -9.165 20.912 1.00 93.19 77 ILE A N 1
ATOM 560 C CA . ILE A 1 77 ? -19.672 -8.415 19.759 1.00 93.19 77 ILE A CA 1
ATOM 561 C C . ILE A 1 77 ? -19.789 -9.220 18.453 1.00 93.19 77 ILE A C 1
ATOM 563 O O . ILE A 1 77 ? -20.035 -8.629 17.409 1.00 93.19 77 ILE A O 1
ATOM 567 N N . ARG A 1 78 ? -19.645 -10.554 18.472 1.00 93.81 78 ARG A N 1
ATOM 568 C CA . ARG A 1 78 ? -19.879 -11.380 17.269 1.00 93.81 78 ARG A CA 1
ATOM 569 C C . ARG A 1 78 ? -21.344 -11.382 16.853 1.00 93.81 78 ARG A C 1
ATOM 571 O O . ARG A 1 78 ? -21.601 -11.342 15.655 1.00 93.81 78 ARG A O 1
ATOM 578 N N . THR A 1 79 ? -22.264 -11.411 17.815 1.00 94.19 79 THR A N 1
ATOM 579 C CA . THR A 1 79 ? -23.704 -11.295 17.553 1.00 94.19 79 THR A CA 1
ATOM 580 C C . THR A 1 79 ? -24.008 -9.947 16.898 1.00 94.19 79 THR A C 1
ATOM 582 O O . THR A 1 79 ? -24.487 -9.928 15.774 1.00 94.19 79 THR A O 1
ATOM 585 N N . LEU A 1 80 ? -23.527 -8.838 17.473 1.00 91.94 80 LEU A N 1
ATOM 586 C CA . LEU A 1 80 ? -23.710 -7.490 16.908 1.00 91.94 80 LEU A CA 1
ATOM 587 C C . LEU A 1 80 ? -23.076 -7.287 15.519 1.00 91.94 80 LEU A C 1
ATOM 589 O O . LEU A 1 80 ? -23.549 -6.475 14.726 1.00 91.94 80 LEU A O 1
ATOM 593 N N . VAL A 1 81 ? -21.989 -8.000 15.207 1.00 93.00 81 VAL A N 1
ATOM 594 C CA . VAL A 1 81 ? -21.401 -8.013 13.854 1.00 93.00 81 VAL A CA 1
ATOM 595 C C . VAL A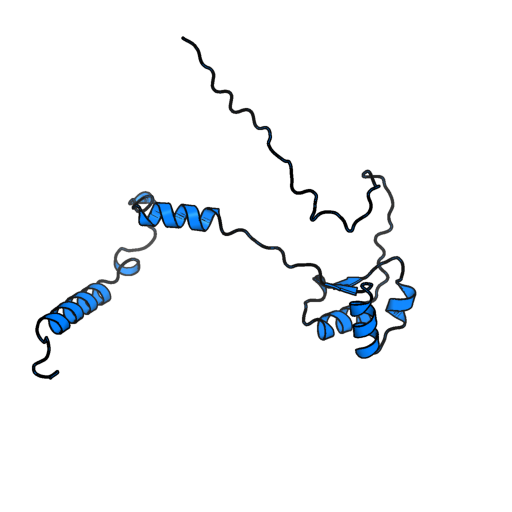 1 81 ? -22.279 -8.802 12.879 1.00 93.00 81 VAL A C 1
ATOM 597 O O . VAL A 1 81 ? -22.387 -8.418 11.719 1.00 93.00 81 VAL A O 1
ATOM 600 N N . LYS A 1 82 ? -22.901 -9.897 13.331 1.00 92.44 82 LYS A N 1
ATOM 601 C CA . LYS A 1 82 ? -23.824 -10.703 12.522 1.00 92.44 82 LYS A CA 1
ATOM 602 C C . LYS A 1 82 ? -25.121 -9.944 12.228 1.00 92.44 82 LYS A C 1
ATOM 604 O O . LYS A 1 82 ? -25.608 -10.020 11.107 1.00 92.44 82 LYS A O 1
ATOM 609 N N . ASP A 1 83 ? -25.606 -9.188 13.208 1.00 90.69 83 ASP A N 1
ATOM 610 C CA . ASP A 1 83 ? -26.823 -8.375 13.113 1.00 90.69 83 ASP A CA 1
ATOM 611 C C . ASP A 1 83 ? -26.604 -7.074 12.315 1.00 90.69 83 ASP A C 1
ATOM 613 O O . ASP A 1 83 ? -27.555 -6.397 11.945 1.00 90.69 83 ASP A O 1
ATOM 617 N N . GLY A 1 84 ? -25.347 -6.722 12.014 1.00 87.75 84 GLY A N 1
ATOM 618 C CA . GLY A 1 84 ? -24.999 -5.588 11.153 1.00 87.75 84 GLY A CA 1
ATOM 619 C C . GLY A 1 84 ? -24.846 -4.241 11.866 1.00 87.75 84 GLY A C 1
ATOM 620 O O . GLY A 1 84 ? -24.540 -3.251 11.207 1.00 87.75 84 GLY A O 1
ATOM 621 N N . LEU A 1 85 ? -24.960 -4.187 13.197 1.00 89.94 85 LEU A N 1
ATOM 622 C CA . LEU A 1 85 ? -24.732 -2.960 13.978 1.00 89.94 85 LEU A CA 1
ATOM 623 C C . LEU A 1 85 ? -23.252 -2.537 13.990 1.00 89.94 85 LEU A C 1
ATOM 625 O O . LEU A 1 85 ? -22.915 -1.356 14.115 1.00 89.94 85 LEU A O 1
ATOM 629 N N . ILE A 1 86 ? -22.345 -3.514 13.872 1.00 90.19 86 ILE A N 1
ATOM 630 C CA . ILE A 1 86 ? -20.899 -3.294 13.796 1.00 90.19 86 ILE A CA 1
ATOM 631 C C . ILE A 1 86 ? -20.398 -3.734 12.424 1.00 90.19 86 ILE A C 1
ATOM 633 O O . ILE A 1 86 ? -20.318 -4.924 12.125 1.00 90.19 86 ILE A O 1
ATOM 637 N N . ILE A 1 87 ? -19.973 -2.766 11.612 1.00 91.62 87 ILE A N 1
ATOM 638 C CA . ILE A 1 87 ? -19.588 -3.005 10.217 1.00 91.62 87 ILE A CA 1
ATOM 639 C C . ILE A 1 87 ? -18.092 -2.774 10.024 1.00 91.62 87 ILE A C 1
ATOM 641 O O . ILE A 1 87 ? -17.500 -1.795 10.494 1.00 91.62 87 ILE A O 1
ATOM 645 N N . ARG A 1 88 ? -17.453 -3.660 9.255 1.00 91.44 88 ARG A N 1
ATOM 646 C CA . ARG A 1 88 ? -16.100 -3.432 8.745 1.00 91.44 88 ARG A CA 1
ATOM 647 C C . ARG A 1 88 ? -16.163 -2.568 7.488 1.00 91.44 88 ARG A C 1
ATOM 649 O O . ARG A 1 88 ? -16.596 -3.019 6.434 1.00 91.44 88 ARG A O 1
ATOM 656 N N . LYS A 1 89 ? -15.602 -1.361 7.558 1.00 91.00 89 LYS A N 1
ATOM 657 C 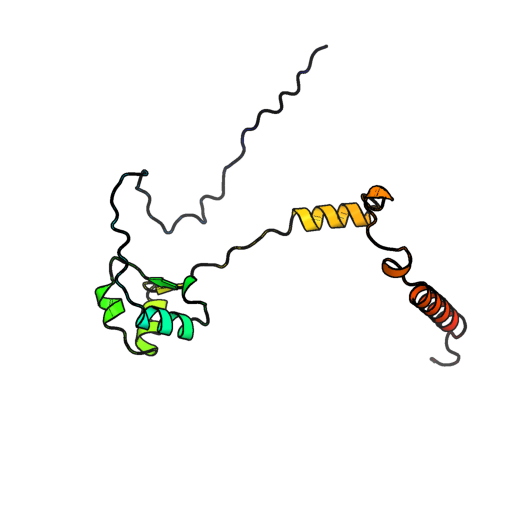CA . LYS A 1 89 ? -15.391 -0.519 6.376 1.00 91.00 89 LYS A CA 1
ATOM 658 C C . LYS A 1 89 ? -14.459 -1.232 5.386 1.00 91.00 89 LYS A C 1
ATOM 660 O O . LYS A 1 89 ? -13.384 -1.695 5.805 1.00 91.00 89 LYS A O 1
ATOM 665 N N . PRO A 1 90 ? -14.785 -1.266 4.084 1.00 91.88 90 PRO A N 1
ATOM 666 C CA . PRO A 1 90 ? -13.895 -1.839 3.085 1.00 91.88 90 PRO A CA 1
ATOM 667 C C . PRO A 1 90 ? -12.548 -1.098 3.045 1.00 91.88 90 PRO A C 1
ATOM 669 O O . PRO A 1 90 ? -12.401 0.064 3.459 1.00 91.88 90 PRO A O 1
ATOM 672 N N . SER A 1 91 ? -11.497 -1.793 2.607 1.00 90.62 91 SER A N 1
ATOM 673 C CA . SER A 1 91 ? -10.212 -1.153 2.327 1.00 90.62 91 SER A CA 1
ATOM 674 C C . SER A 1 91 ? -10.349 -0.232 1.115 1.00 90.62 91 SER A C 1
ATOM 676 O O . SER A 1 91 ? -11.145 -0.471 0.214 1.00 90.62 91 SER A O 1
ATOM 678 N N . LYS A 1 92 ? -9.561 0.846 1.095 1.00 91.50 92 LYS A N 1
ATOM 679 C CA . LYS A 1 92 ? -9.475 1.688 -0.096 1.00 91.50 92 LYS A CA 1
ATOM 680 C C . LYS A 1 92 ? -8.677 0.914 -1.141 1.00 91.50 92 LYS A C 1
ATOM 682 O O . LYS A 1 92 ? -7.517 0.586 -0.891 1.00 91.50 92 LYS A O 1
ATOM 687 N N . ILE A 1 93 ? -9.301 0.608 -2.270 1.00 93.38 93 ILE A N 1
ATOM 688 C CA . ILE A 1 93 ? -8.658 -0.089 -3.384 1.00 93.38 93 ILE A CA 1
ATOM 689 C C . ILE A 1 93 ? -8.035 0.963 -4.304 1.00 93.38 93 ILE A C 1
ATOM 691 O O . ILE A 1 93 ? -8.692 1.928 -4.687 1.00 93.38 93 ILE A O 1
ATOM 695 N N . TYR A 1 94 ? -6.762 0.786 -4.660 1.00 94.81 94 TYR A N 1
ATOM 696 C CA . TYR A 1 94 ? -6.093 1.605 -5.671 1.00 94.81 94 TYR A CA 1
ATOM 697 C C . TYR A 1 94 ? -6.025 0.829 -6.984 1.00 94.81 94 TYR A C 1
ATOM 699 O O . TYR A 1 94 ? -5.545 -0.307 -7.018 1.00 94.81 94 TYR A O 1
ATOM 707 N N . SER A 1 95 ? -6.505 1.431 -8.071 1.00 94.69 95 SER A N 1
ATOM 708 C CA . SER A 1 95 ? -6.489 0.781 -9.379 1.00 94.69 95 SER A CA 1
ATOM 709 C C . SER A 1 95 ? -5.056 0.659 -9.915 1.00 94.69 95 SER A C 1
ATOM 711 O O . SER A 1 95 ? -4.206 1.526 -9.717 1.00 94.69 95 SER A O 1
ATOM 713 N N . ARG A 1 96 ? -4.774 -0.442 -10.624 1.00 95.31 96 ARG A N 1
ATOM 714 C CA . ARG A 1 96 ? -3.490 -0.666 -11.319 1.00 95.31 96 ARG A CA 1
ATOM 715 C C . ARG A 1 96 ? -3.578 -0.433 -12.830 1.00 95.31 96 ARG A C 1
ATOM 717 O O . ARG A 1 96 ? -2.647 -0.793 -13.543 1.00 95.31 96 ARG A O 1
ATOM 724 N N . ALA A 1 97 ? -4.672 0.157 -13.318 1.00 95.62 97 ALA A N 1
ATOM 725 C CA . ALA A 1 97 ? -4.949 0.326 -14.747 1.00 95.62 97 ALA A CA 1
ATOM 726 C C . ALA A 1 97 ? -3.809 1.062 -15.471 1.00 95.62 97 ALA A C 1
ATOM 728 O O . ALA A 1 97 ? -3.178 0.488 -16.352 1.00 95.62 97 ALA A O 1
ATOM 729 N N . HIS A 1 98 ? -3.437 2.261 -15.008 1.00 95.31 98 HIS A N 1
ATOM 730 C CA . HIS A 1 98 ? -2.349 3.037 -15.616 1.00 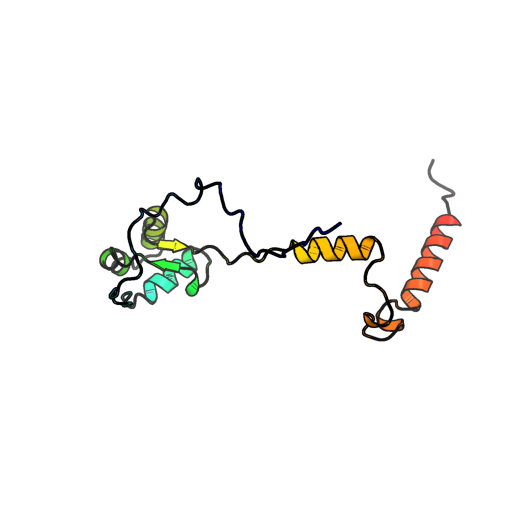95.31 98 HIS A CA 1
ATOM 731 C C . HIS A 1 98 ? -0.996 2.321 -15.572 1.00 95.31 98 HIS A C 1
ATOM 733 O O . HIS A 1 98 ? -0.243 2.365 -16.540 1.00 95.31 98 HIS A O 1
ATOM 739 N N . ALA A 1 99 ? -0.690 1.626 -14.472 1.00 96.31 99 ALA A N 1
ATOM 740 C CA . ALA A 1 99 ? 0.545 0.854 -14.366 1.00 96.31 99 ALA A CA 1
ATOM 741 C C . ALA A 1 99 ? 0.586 -0.293 -15.391 1.00 96.31 99 ALA A C 1
ATOM 743 O O . ALA A 1 99 ? 1.635 -0.537 -15.984 1.00 96.31 99 ALA A O 1
ATOM 744 N N . ARG A 1 100 ? -0.547 -0.969 -15.635 1.00 96.50 100 ARG A N 1
ATOM 745 C CA . ARG A 1 100 ? -0.662 -2.025 -16.655 1.00 96.50 100 ARG A CA 1
ATOM 746 C C . ARG A 1 100 ? -0.500 -1.460 -18.064 1.00 96.50 100 ARG A C 1
ATOM 748 O O . ARG A 1 100 ? 0.341 -1.962 -18.799 1.00 96.50 100 ARG A O 1
ATOM 755 N N . THR A 1 101 ? -1.205 -0.377 -18.395 1.00 96.69 101 THR A N 1
ATOM 756 C CA . THR A 1 101 ? -1.087 0.293 -19.702 1.00 96.69 101 THR A CA 1
ATOM 757 C C . THR A 1 101 ? 0.345 0.769 -19.972 1.00 96.69 101 THR A C 1
ATOM 759 O O . THR A 1 101 ? 0.880 0.576 -21.060 1.00 96.69 101 THR A O 1
ATOM 762 N N . LEU A 1 102 ? 1.017 1.337 -18.964 1.00 96.19 102 LEU A N 1
ATOM 763 C CA . LEU A 1 102 ? 2.410 1.779 -19.078 1.00 96.19 102 LEU A CA 1
ATOM 764 C C . LEU A 1 102 ? 3.359 0.585 -19.281 1.00 96.19 102 LEU A C 1
ATOM 766 O O . LEU A 1 102 ? 4.271 0.652 -20.104 1.00 96.19 102 LEU A O 1
ATOM 770 N N . ASN A 1 103 ? 3.147 -0.520 -18.564 1.00 96.12 103 ASN A N 1
ATOM 771 C CA . ASN A 1 103 ? 3.944 -1.733 -18.742 1.00 96.12 103 ASN A CA 1
ATOM 772 C C . ASN A 1 103 ? 3.767 -2.334 -20.140 1.00 96.12 103 ASN A C 1
ATOM 774 O O . ASN A 1 103 ? 4.761 -2.705 -20.756 1.00 96.12 103 ASN A O 1
ATOM 778 N N . GLU A 1 104 ? 2.547 -2.365 -20.673 1.00 96.62 104 GLU A N 1
ATOM 779 C CA . GLU A 1 104 ? 2.289 -2.812 -22.044 1.00 96.62 104 GLU A CA 1
ATOM 780 C C . GLU A 1 104 ? 3.021 -1.933 -23.072 1.00 96.62 104 GLU A C 1
ATOM 782 O O . GLU A 1 104 ? 3.698 -2.441 -23.966 1.00 96.62 104 GLU A O 1
ATOM 787 N N . ALA A 1 105 ? 2.982 -0.607 -22.901 1.00 96.50 105 ALA A N 1
ATOM 788 C CA . ALA A 1 105 ? 3.735 0.317 -23.745 1.00 96.50 105 ALA A CA 1
ATOM 789 C C . ALA A 1 105 ? 5.258 0.091 -23.640 1.00 96.50 105 ALA A C 1
ATOM 791 O O . ALA A 1 105 ? 5.955 0.109 -24.657 1.00 96.50 105 ALA A O 1
ATOM 792 N N . LYS A 1 106 ? 5.781 -0.176 -22.434 1.00 95.31 106 LYS A N 1
ATOM 793 C CA . LYS A 1 106 ? 7.197 -0.518 -22.206 1.00 95.31 106 LYS A CA 1
ATOM 794 C C . LYS A 1 106 ? 7.619 -1.809 -22.892 1.00 95.31 106 LYS A C 1
ATOM 796 O O . LYS A 1 106 ? 8.704 -1.840 -23.466 1.00 95.31 106 LYS A O 1
ATOM 801 N N . LEU A 1 107 ? 6.779 -2.843 -22.856 1.00 94.81 107 LEU A N 1
ATOM 802 C CA . LEU A 1 107 ? 7.033 -4.113 -23.543 1.00 94.81 107 LEU A CA 1
ATOM 803 C C . LEU A 1 107 ? 7.108 -3.919 -25.061 1.00 94.81 107 LEU A C 1
ATOM 805 O O . LEU A 1 107 ? 7.990 -4.476 -25.703 1.00 94.81 107 LEU A O 1
ATOM 809 N N . LYS A 1 108 ? 6.271 -3.032 -25.617 1.00 96.06 108 LYS A N 1
ATOM 810 C CA . LYS A 1 108 ? 6.334 -2.593 -27.025 1.00 96.06 108 LYS A CA 1
ATOM 811 C C . LYS A 1 108 ? 7.540 -1.686 -27.337 1.00 96.06 108 LYS A C 1
ATOM 813 O O . LYS A 1 108 ? 7.615 -1.116 -28.422 1.00 96.06 108 LYS A O 1
ATOM 818 N N . GLY A 1 109 ? 8.458 -1.482 -26.390 1.00 94.38 109 GLY A N 1
ATOM 819 C CA . GLY A 1 109 ? 9.653 -0.656 -26.567 1.00 94.38 109 GLY A CA 1
ATOM 820 C C . GLY A 1 109 ? 9.421 0.852 -26.436 1.00 94.38 109 GLY A C 1
ATOM 821 O O . GLY A 1 109 ? 10.304 1.637 -26.777 1.00 94.38 109 GLY A O 1
ATOM 822 N N . ARG A 1 110 ? 8.266 1.303 -25.927 1.00 93.44 110 ARG A N 1
ATOM 823 C CA . ARG A 1 110 ? 8.009 2.728 -25.646 1.00 93.44 110 ARG A CA 1
ATOM 824 C C . ARG A 1 110 ? 8.531 3.108 -24.257 1.00 93.44 110 ARG A C 1
ATOM 826 O O . ARG A 1 110 ? 8.512 2.314 -23.325 1.00 93.44 110 ARG A O 1
ATOM 833 N N . HIS A 1 111 ? 9.035 4.333 -24.104 1.00 91.94 111 HIS A N 1
ATOM 834 C CA . HIS A 1 111 ? 9.652 4.850 -22.865 1.00 91.94 111 HIS A CA 1
ATOM 835 C C . HIS A 1 111 ? 11.037 4.302 -22.384 1.00 91.94 111 HIS A C 1
ATOM 837 O O . HIS A 1 111 ? 11.380 4.596 -21.235 1.00 91.94 111 HIS A O 1
ATOM 843 N N . PRO A 1 112 ? 11.899 3.609 -23.172 1.00 90.56 112 PRO A N 1
ATOM 844 C CA . PRO A 1 112 ? 13.267 3.249 -22.755 1.00 90.56 112 PRO A CA 1
ATOM 845 C C . PRO A 1 112 ? 14.362 4.260 -23.170 1.00 90.56 112 PRO A C 1
ATOM 847 O O . PRO A 1 112 ? 15.548 3.972 -22.991 1.00 90.56 112 PRO A O 1
ATOM 850 N N . GLY A 1 113 ? 14.005 5.417 -23.741 1.00 93.75 113 GLY A N 1
ATOM 851 C CA . GLY A 1 113 ? 14.958 6.414 -24.260 1.00 93.75 113 GLY A CA 1
ATOM 852 C C . GLY A 1 113 ? 15.912 6.993 -23.203 1.00 93.75 113 GLY A C 1
ATOM 853 O O . GLY A 1 113 ? 15.614 6.951 -22.009 1.00 93.75 113 GLY A O 1
ATOM 854 N N . TYR A 1 114 ? 17.052 7.549 -23.639 1.00 92.62 114 TYR A N 1
ATOM 855 C CA . TYR A 1 114 ? 18.146 8.016 -22.767 1.00 92.62 114 TYR A CA 1
ATOM 856 C C . TYR A 1 114 ? 17.692 8.960 -21.644 1.00 92.62 114 TYR A C 1
ATOM 858 O O . TYR A 1 114 ? 18.030 8.714 -20.492 1.00 92.62 114 TYR A O 1
ATOM 866 N N . GLY A 1 115 ? 16.828 9.939 -21.932 1.00 95.25 115 GLY A N 1
ATOM 867 C CA . GLY A 1 115 ? 16.317 10.876 -20.919 1.00 95.25 115 GLY A CA 1
ATOM 868 C C . GLY A 1 115 ? 15.399 10.261 -19.848 1.00 95.25 115 GLY A C 1
ATOM 869 O O . GLY A 1 115 ? 15.117 10.891 -18.834 1.00 95.25 115 GLY A O 1
ATOM 870 N N . LYS A 1 116 ? 14.915 9.026 -20.036 1.00 92.69 116 LYS A N 1
ATOM 871 C CA . LYS A 1 116 ? 14.150 8.284 -19.014 1.00 92.69 116 LYS A CA 1
ATOM 872 C C . LYS A 1 116 ? 15.032 7.333 -18.205 1.00 92.69 116 LYS A C 1
ATOM 874 O O . LYS A 1 116 ? 14.560 6.740 -17.234 1.00 92.69 116 LYS A O 1
ATOM 879 N N . LYS A 1 117 ? 16.295 7.153 -18.600 1.00 93.44 117 LYS A N 1
ATOM 880 C CA . LYS A 1 117 ? 17.236 6.275 -17.911 1.00 93.44 117 LYS A CA 1
ATOM 881 C C . LYS A 1 117 ? 17.768 6.992 -16.672 1.00 93.44 117 LYS A C 1
ATOM 883 O O . LYS A 1 117 ? 18.391 8.037 -16.779 1.00 93.44 117 LYS A O 1
ATOM 888 N N . LYS A 1 118 ? 17.521 6.408 -15.499 1.00 93.06 118 LYS A N 1
ATOM 889 C CA . LYS A 1 118 ? 18.125 6.821 -14.227 1.00 93.06 118 LYS A CA 1
ATOM 890 C C . LYS A 1 118 ? 19.070 5.711 -13.753 1.00 93.06 118 LYS A C 1
ATOM 892 O O . LYS A 1 118 ? 18.739 4.537 -13.929 1.00 93.06 118 LYS A O 1
ATOM 897 N N . GLY A 1 119 ? 20.222 6.084 -13.194 1.00 93.81 119 GLY A N 1
ATOM 898 C CA . GLY A 1 119 ? 21.272 5.157 -12.748 1.00 93.81 119 GLY A CA 1
ATOM 899 C C . GLY A 1 119 ? 22.290 4.771 -13.832 1.00 93.81 119 GLY A C 1
ATOM 900 O O . GLY A 1 119 ? 22.100 5.048 -15.018 1.00 93.81 119 GLY A O 1
ATOM 901 N N . THR A 1 120 ? 23.385 4.129 -13.412 1.00 94.75 120 THR A N 1
ATOM 902 C CA . THR A 1 120 ? 24.480 3.701 -14.298 1.00 94.75 120 THR A CA 1
ATOM 903 C C . THR A 1 120 ? 24.067 2.521 -15.186 1.00 94.75 120 THR A C 1
ATOM 905 O O . THR A 1 120 ? 23.105 1.801 -14.900 1.00 94.75 120 THR A O 1
ATOM 908 N N . ARG A 1 121 ? 24.801 2.296 -16.286 1.00 92.75 121 ARG A N 1
ATOM 909 C CA . ARG A 1 121 ? 24.583 1.138 -17.175 1.00 92.75 121 ARG A CA 1
ATOM 910 C C . ARG A 1 121 ? 24.678 -0.182 -16.406 1.00 92.75 121 ARG A C 1
ATOM 912 O O . ARG A 1 121 ? 23.797 -1.023 -16.560 1.00 92.75 121 ARG A O 1
ATOM 919 N N . GLU A 1 122 ? 25.691 -0.300 -15.550 1.00 94.94 122 GLU A N 1
ATOM 920 C CA . GLU A 1 122 ? 25.949 -1.497 -14.745 1.00 94.94 122 GLU A CA 1
ATOM 921 C C . GLU A 1 122 ? 24.807 -1.790 -13.760 1.00 94.94 122 GLU A C 1
ATOM 923 O O . GLU A 1 122 ? 24.408 -2.938 -13.613 1.00 94.94 122 GLU A O 1
ATOM 928 N N . ALA A 1 123 ? 24.193 -0.762 -13.159 1.00 94.38 123 ALA A N 1
ATOM 929 C CA . ALA A 1 123 ? 23.048 -0.952 -12.263 1.00 94.38 123 ALA A CA 1
ATOM 930 C C . ALA A 1 123 ? 21.779 -1.433 -12.994 1.00 94.38 123 ALA A C 1
ATOM 932 O O . ALA A 1 123 ? 20.949 -2.131 -12.417 1.00 94.38 123 ALA A O 1
ATOM 933 N N . ARG A 1 124 ? 21.603 -1.052 -14.266 1.00 92.75 124 ARG A N 1
ATOM 934 C CA . ARG A 1 124 ? 20.426 -1.430 -15.068 1.00 92.75 124 ARG A CA 1
ATOM 935 C C . ARG A 1 124 ? 20.544 -2.831 -15.654 1.00 92.75 124 ARG A C 1
ATOM 937 O O . ARG A 1 124 ? 19.546 -3.542 -15.712 1.00 92.75 124 ARG A O 1
ATOM 944 N N . GLN A 1 125 ? 21.732 -3.187 -16.138 1.00 91.12 125 GLN A N 1
ATOM 945 C CA . GLN A 1 125 ? 22.061 -4.514 -16.650 1.00 91.12 125 GLN A CA 1
ATOM 946 C C . GLN A 1 125 ? 23.497 -4.868 -16.251 1.00 91.12 125 GLN A C 1
ATOM 948 O O . GLN A 1 125 ? 24.430 -4.460 -16.945 1.00 91.12 125 GLN A O 1
ATOM 953 N N . PRO A 1 126 ? 23.674 -5.627 -15.157 1.00 96.81 126 PRO A N 1
ATOM 954 C CA . PRO A 1 126 ? 24.999 -5.996 -14.683 1.00 96.81 126 PRO A CA 1
ATOM 955 C C . PRO A 1 126 ? 25.746 -6.875 -15.688 1.00 96.81 126 PRO A C 1
ATOM 957 O O . PRO A 1 126 ? 25.239 -7.918 -16.124 1.00 96.81 126 PRO A O 1
ATOM 960 N N . THR A 1 127 ? 26.981 -6.494 -16.009 1.00 96.75 127 THR A N 1
ATOM 961 C CA . THR A 1 127 ? 27.812 -7.151 -17.028 1.00 96.75 127 THR A CA 1
ATOM 962 C C . THR A 1 127 ? 28.079 -8.614 -16.664 1.00 96.75 127 THR A C 1
ATOM 964 O O . THR A 1 127 ? 27.976 -9.507 -17.509 1.00 96.75 127 THR A O 1
ATOM 967 N N . LYS A 1 128 ? 28.315 -8.895 -15.374 1.00 95.56 128 LYS A N 1
ATOM 968 C CA . LYS A 1 128 ? 28.530 -10.259 -14.861 1.00 95.56 128 LYS A CA 1
ATOM 969 C C . LYS A 1 128 ? 27.320 -11.172 -15.095 1.00 95.56 128 LYS A C 1
ATOM 971 O O . LYS A 1 128 ? 27.491 -12.336 -15.451 1.00 95.56 128 LYS A O 1
ATOM 976 N N . VAL A 1 129 ? 26.098 -10.661 -14.919 1.00 95.50 129 VAL A N 1
ATOM 977 C CA . VAL A 1 129 ? 24.862 -11.445 -15.111 1.00 95.50 129 VAL A CA 1
ATOM 978 C C . VAL A 1 129 ? 24.662 -11.785 -16.586 1.00 95.50 129 VAL A C 1
ATOM 980 O O . VAL A 1 129 ? 24.346 -12.931 -16.908 1.00 95.50 129 VAL A O 1
ATOM 983 N N . LEU A 1 130 ? 24.915 -10.829 -17.485 1.00 95.62 130 LEU A N 1
ATOM 984 C CA . LEU A 1 130 ? 24.865 -11.067 -18.929 1.00 95.62 130 LEU A CA 1
ATOM 985 C C . LEU A 1 130 ? 25.876 -12.139 -19.363 1.00 95.62 130 LEU A C 1
ATOM 987 O O . LEU A 1 130 ? 25.513 -13.054 -20.103 1.00 95.62 130 LEU A O 1
ATOM 991 N N . TRP A 1 131 ? 27.111 -12.077 -18.853 1.00 95.38 131 TRP A N 1
ATOM 992 C CA . TRP A 1 131 ? 28.143 -13.078 -19.140 1.00 95.38 131 TRP A CA 1
ATOM 993 C C . TRP A 1 131 ? 27.750 -14.478 -18.649 1.00 95.38 131 TRP A C 1
ATOM 995 O O . TRP A 1 131 ? 27.805 -15.439 -19.416 1.00 95.38 131 TRP A O 1
ATOM 1005 N N . MET A 1 132 ? 27.272 -14.595 -17.404 1.00 95.69 132 MET A N 1
ATOM 1006 C CA . MET A 1 132 ? 26.817 -15.877 -16.855 1.00 95.69 132 MET A CA 1
ATOM 1007 C C . MET A 1 132 ? 25.664 -16.473 -17.670 1.00 95.69 132 MET A C 1
ATOM 1009 O O . MET A 1 132 ? 25.684 -17.666 -17.970 1.00 95.69 132 MET A O 1
ATOM 1013 N N . ASN A 1 133 ? 24.669 -15.663 -18.047 1.00 95.00 133 ASN A N 1
ATOM 1014 C CA . ASN A 1 133 ? 23.534 -16.128 -18.844 1.00 95.00 133 ASN A CA 1
ATOM 1015 C C . ASN A 1 133 ? 23.984 -16.607 -20.231 1.00 95.00 133 ASN A C 1
ATOM 1017 O O . ASN A 1 133 ? 23.566 -17.681 -20.659 1.00 95.00 133 ASN A O 1
ATOM 1021 N N . ARG A 1 134 ? 24.899 -15.875 -20.884 1.00 94.31 134 ARG A N 1
ATOM 1022 C CA . ARG A 1 134 ? 25.497 -16.278 -22.166 1.00 94.31 134 ARG A CA 1
ATOM 1023 C C . ARG A 1 134 ? 26.219 -17.626 -22.059 1.00 94.31 134 ARG A C 1
ATOM 1025 O O . ARG A 1 134 ? 25.929 -18.529 -22.836 1.00 94.31 134 ARG A O 1
ATOM 1032 N N . MET A 1 135 ? 27.094 -17.789 -21.064 1.00 94.00 135 MET A N 1
ATOM 1033 C CA . MET A 1 135 ? 27.862 -19.026 -20.853 1.00 94.00 135 MET A CA 1
ATOM 1034 C C . MET A 1 135 ? 26.985 -20.231 -20.488 1.00 94.00 135 MET A C 1
ATOM 1036 O O . MET A 1 135 ? 27.298 -21.360 -20.857 1.00 94.00 135 MET A O 1
ATOM 1040 N N . ARG A 1 136 ? 25.889 -20.027 -19.745 1.00 93.75 136 ARG A N 1
ATOM 1041 C CA . ARG A 1 136 ? 24.953 -21.110 -19.391 1.00 93.75 136 ARG A CA 1
ATOM 1042 C C . ARG A 1 136 ? 24.152 -21.601 -20.594 1.00 93.75 136 ARG A C 1
ATOM 1044 O O . ARG A 1 136 ? 23.990 -22.807 -20.738 1.00 93.75 136 ARG A O 1
ATOM 1051 N N . VAL A 1 137 ? 23.667 -20.693 -21.444 1.00 92.69 137 VAL A N 1
ATOM 1052 C CA . VAL A 1 137 ? 22.915 -21.065 -22.655 1.00 92.69 137 VAL A CA 1
ATOM 1053 C C . VAL A 1 137 ? 23.799 -21.852 -23.623 1.00 92.69 137 VAL A C 1
ATOM 1055 O O . VAL A 1 137 ? 23.364 -22.893 -24.104 1.00 92.69 137 VAL A O 1
ATOM 1058 N N . LEU A 1 138 ? 25.043 -21.406 -23.837 1.00 90.50 138 LEU A N 1
ATOM 1059 C CA . LEU A 1 138 ? 26.010 -22.104 -24.694 1.00 90.50 138 LEU A CA 1
ATOM 1060 C C . LEU A 1 138 ? 26.308 -23.514 -24.181 1.00 90.50 138 LEU A C 1
ATOM 1062 O O . LEU A 1 138 ? 26.069 -24.481 -24.893 1.00 90.50 138 LEU A O 1
ATOM 1066 N N . ARG A 1 139 ? 26.696 -23.653 -22.906 1.00 90.38 139 ARG A N 1
ATOM 1067 C CA . ARG A 1 139 ? 26.985 -24.974 -22.323 1.00 90.38 139 ARG A CA 1
ATOM 1068 C C . ARG A 1 139 ? 25.783 -25.920 -22.343 1.00 90.38 139 ARG A C 1
ATOM 1070 O O . ARG A 1 139 ? 25.966 -27.116 -22.536 1.00 90.38 139 ARG A O 1
ATOM 1077 N N . ARG A 1 140 ? 24.556 -25.405 -22.179 1.00 86.38 140 ARG A N 1
ATOM 1078 C CA . ARG A 1 140 ? 23.319 -26.200 -22.301 1.00 86.38 140 ARG A CA 1
ATOM 1079 C C . ARG A 1 140 ? 23.095 -26.713 -23.726 1.00 86.38 140 ARG A C 1
ATOM 1081 O O . ARG A 1 140 ? 22.540 -27.793 -23.882 1.00 86.38 140 ARG A O 1
ATOM 1088 N N . PHE A 1 141 ? 23.467 -25.931 -24.739 1.00 81.31 141 PHE A N 1
ATOM 1089 C CA . PHE A 1 141 ? 23.326 -26.316 -26.142 1.00 81.31 141 PHE A CA 1
ATOM 1090 C C . PHE A 1 141 ? 24.438 -27.263 -26.605 1.00 81.31 141 PHE A C 1
ATOM 1092 O O . PHE A 1 141 ? 24.144 -28.205 -27.325 1.00 81.31 141 PHE A O 1
ATOM 1099 N N . GLU A 1 142 ? 25.683 -27.036 -26.175 1.00 75.75 142 GLU A N 1
ATOM 1100 C CA . GLU A 1 142 ? 26.869 -27.827 -26.552 1.00 75.75 142 GLU A CA 1
ATOM 1101 C C . GLU A 1 142 ? 26.948 -29.193 -25.853 1.00 75.75 142 GLU A C 1
ATOM 1103 O O . GLU A 1 142 ? 27.655 -30.081 -26.317 1.00 75.75 142 GLU A O 1
ATOM 1108 N N . THR A 1 143 ? 26.175 -29.404 -24.782 1.00 67.31 143 THR A N 1
ATOM 1109 C CA . THR A 1 143 ? 26.018 -30.716 -24.126 1.00 67.31 143 THR A CA 1
ATOM 1110 C C . THR A 1 143 ? 24.587 -31.266 -24.252 1.00 67.31 143 THR A C 1
ATOM 1112 O O . THR A 1 143 ? 23.945 -31.570 -23.240 1.00 67.31 143 THR A O 1
ATOM 1115 N N . PRO A 1 144 ? 24.020 -31.414 -25.467 1.00 57.84 144 PRO A N 1
ATOM 1116 C CA . PRO A 1 144 ? 22.732 -32.064 -25.620 1.00 57.84 144 PRO A CA 1
ATOM 1117 C C . PRO A 1 144 ? 22.950 -33.568 -25.423 1.00 57.84 144 PRO A C 1
ATOM 1119 O O . PRO A 1 144 ? 23.318 -34.266 -26.355 1.00 57.84 144 PRO A O 1
ATOM 1122 N N . ARG A 1 145 ? 22.798 -34.036 -24.178 1.00 56.41 145 ARG A N 1
ATOM 1123 C CA . ARG A 1 145 ? 22.695 -35.444 -23.750 1.00 56.41 145 ARG A CA 1
ATOM 1124 C C . ARG A 1 145 ? 23.246 -36.493 -24.736 1.00 56.41 145 ARG A C 1
ATOM 1126 O O . ARG A 1 145 ? 22.509 -37.018 -25.566 1.00 56.41 145 ARG A O 1
ATOM 1133 N N . LEU A 1 146 ? 24.466 -36.962 -24.487 1.00 55.22 146 LEU A N 1
ATOM 1134 C CA . LEU A 1 146 ? 24.670 -38.410 -24.516 1.00 55.22 146 LEU A CA 1
ATOM 1135 C C . LEU A 1 146 ? 23.913 -38.972 -23.302 1.00 55.22 146 LEU A C 1
ATOM 1137 O O . LEU A 1 146 ? 24.386 -38.839 -22.178 1.00 55.22 146 LEU A O 1
ATOM 1141 N N . GLY A 1 147 ? 22.704 -39.498 -23.508 1.00 54.94 147 GLY A N 1
ATOM 1142 C CA . GLY A 1 147 ? 21.935 -40.184 -22.461 1.00 54.94 147 GLY A CA 1
ATOM 1143 C C . GLY A 1 147 ? 20.564 -39.578 -22.176 1.00 54.94 147 GLY A C 1
ATOM 1144 O O . GLY A 1 147 ? 20.401 -38.834 -21.220 1.00 54.94 147 GLY A O 1
ATOM 1145 N N . ASN A 1 148 ? 19.593 -39.886 -23.035 1.00 52.84 148 ASN A N 1
ATOM 1146 C CA . ASN A 1 148 ? 18.194 -40.164 -22.680 1.00 52.84 148 ASN A CA 1
ATOM 1147 C C . ASN A 1 148 ? 17.593 -40.941 -23.867 1.00 52.84 148 ASN A C 1
ATOM 1149 O O . ASN A 1 148 ? 16.880 -40.373 -24.698 1.00 52.84 148 ASN A O 1
ATOM 1153 N N . ILE A 1 149 ? 17.995 -42.209 -23.961 1.00 47.75 149 ILE A N 1
ATOM 1154 C CA . ILE A 1 149 ? 17.095 -43.348 -24.167 1.00 47.75 149 ILE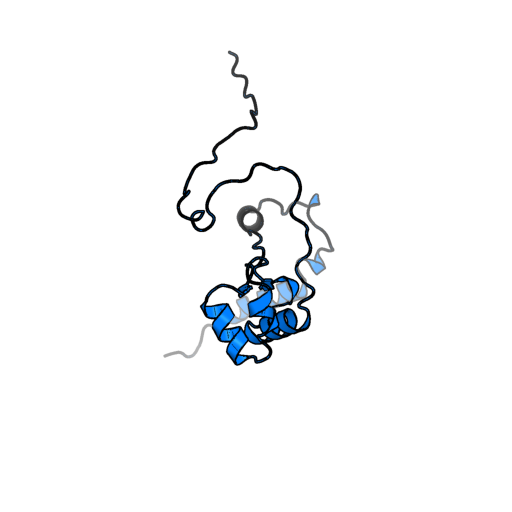 A CA 1
ATOM 1155 C C . ILE A 1 149 ? 17.049 -44.035 -22.805 1.00 47.75 149 ILE A C 1
ATOM 1157 O O . ILE A 1 149 ? 18.143 -44.114 -22.195 1.00 47.75 149 ILE A O 1
#

Sequence (149 aa):
MVALVSTSKTRTKLTSEEDAAIIPEGCAATAATPKECPVLNAQKRLAASVMKCGKGKVWLDPSESRDISMANSRQNIRTLVKDGLIIRKPSKIYSRAHARTLNEAKLKGRHPGYGKKKGTREARQPTKVLWMNRMRVLRRFETPRLGNI